Protein AF-A0A942VZ53-F1 (afdb_monomer)

Secondary structure (DSSP, 8-state):
--------HHHHHHHHHHHHHHHHHHHHHHHHHHHHHHHHHHHHHHHHHTTPPPPHHHHHHHHHHHHHHHHHHHHHHHHHHHHHH-THHHHHHHHTT-TT--THHHHHHHHHHHHHHHHHHHHHHHHHHHHHHHHHH-

pLDDT: mean 71.49, std 11.35, range [34.19, 86.75]

Solvent-accessible surface area (backbone atoms only — not comparable to full-atom values): 7949 Å² total; per-residue (Å²): 133,83,83,77,81,80,80,50,74,69,57,56,53,51,51,55,50,50,56,49,52,51,50,53,53,52,55,50,52,54,52,52,49,54,51,50,53,52,50,53,52,50,53,53,52,51,37,59,76,69,70,55,84,79,51,71,68,59,52,52,46,48,51,60,39,52,55,49,50,55,54,46,55,53,51,53,50,53,48,51,50,50,60,73,67,41,66,59,66,63,48,55,67,56,50,75,74,47,97,81,57,75,58,65,62,57,50,51,54,51,51,53,51,48,54,52,50,51,54,52,48,54,51,51,51,52,47,49,51,44,49,51,54,44,63,75,74,108

Sequence (138 aa):
MSDNIIYSCNNVEAMVNSVKANGDIINNMLKYTKSNDKEINNILSDYAKVKKNIGNEQIDMYRAYVENKENIETTLKEYRQKIEADNAIHYMSLELNSIDSDYSKLHKIFEDINKLQVKVMEMLCGLLNKSNLLLGSL

Radius of gyration: 21.13 Å; Cα contacts (8 Å, |Δi|>4): 54; chains: 1; bounding box: 48×23×70 Å

Structure (mmCIF, N/CA/C/O backbone):
data_AF-A0A942VZ53-F1
#
_entry.id   AF-A0A942VZ53-F1
#
loop_
_atom_site.group_PDB
_atom_site.id
_atom_site.type_symbol
_atom_site.label_atom_id
_atom_site.label_alt_id
_atom_site.label_comp_id
_at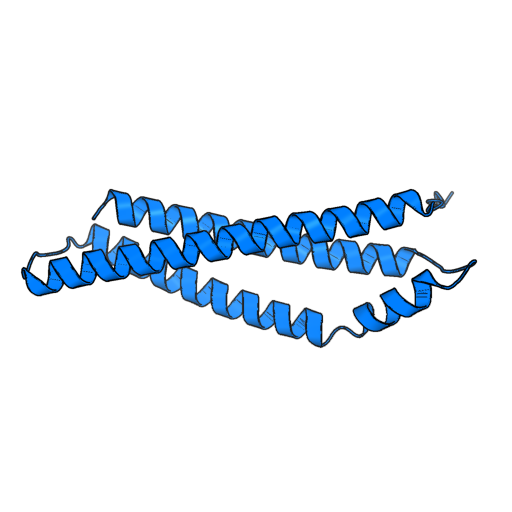om_site.label_asym_id
_atom_site.label_entity_id
_atom_site.label_seq_id
_atom_site.pdbx_PDB_ins_code
_atom_site.Cartn_x
_atom_site.Cartn_y
_atom_site.Cartn_z
_atom_site.occupancy
_atom_site.B_iso_or_equiv
_atom_site.auth_seq_id
_atom_site.auth_comp_id
_atom_site.auth_asym_id
_atom_site.auth_atom_id
_atom_site.pdbx_PDB_model_num
ATOM 1 N N . MET A 1 1 ? 7.704 -4.547 -42.429 1.00 34.19 1 MET A N 1
ATOM 2 C CA . MET A 1 1 ? 8.501 -3.354 -42.093 1.00 34.19 1 MET A CA 1
ATOM 3 C C . MET A 1 1 ? 8.459 -3.244 -40.587 1.00 34.19 1 MET A C 1
ATOM 5 O O . MET A 1 1 ? 7.376 -3.094 -40.046 1.00 34.19 1 MET A O 1
ATOM 9 N N . SER A 1 2 ? 9.577 -3.519 -39.923 1.00 39.88 2 SER A N 1
ATOM 10 C CA . SER A 1 2 ? 9.713 -3.346 -38.479 1.00 39.88 2 SER A CA 1
ATOM 11 C C . SER A 1 2 ? 9.904 -1.859 -38.216 1.00 39.88 2 SER A C 1
ATOM 13 O O . SER A 1 2 ? 10.904 -1.292 -38.658 1.00 39.88 2 SER A O 1
ATOM 15 N N . ASP A 1 3 ? 8.935 -1.232 -37.559 1.00 39.78 3 ASP A N 1
ATOM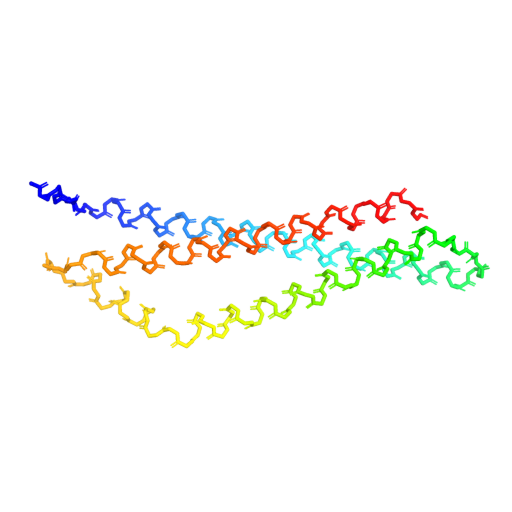 16 C CA . ASP A 1 3 ?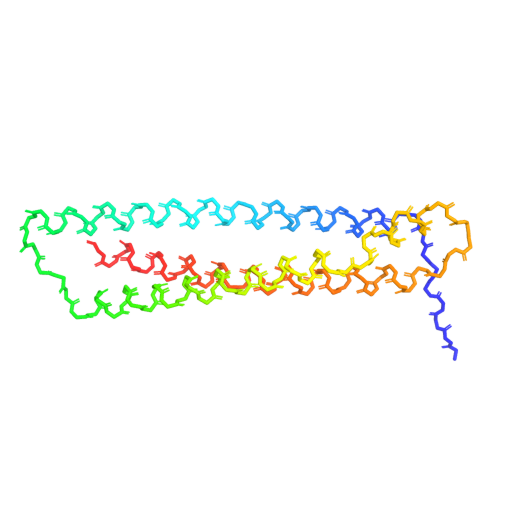 9.061 0.141 -37.083 1.00 39.78 3 ASP A CA 1
ATOM 17 C C . ASP A 1 3 ? 10.203 0.185 -36.064 1.00 39.78 3 ASP A C 1
ATOM 19 O O . ASP A 1 3 ? 10.047 -0.193 -34.903 1.00 39.78 3 ASP A O 1
ATOM 23 N N . ASN A 1 4 ? 11.392 0.583 -36.520 1.00 42.91 4 ASN A N 1
ATOM 24 C CA . ASN A 1 4 ? 12.512 0.874 -35.639 1.00 42.91 4 ASN A CA 1
ATOM 25 C C . ASN A 1 4 ? 12.122 2.099 -34.811 1.00 42.91 4 ASN A C 1
ATOM 27 O O . ASN A 1 4 ? 12.185 3.231 -35.291 1.00 42.91 4 ASN A O 1
ATOM 31 N N . ILE A 1 5 ? 11.693 1.867 -33.572 1.00 50.22 5 ILE A N 1
ATOM 32 C CA . ILE A 1 5 ? 11.509 2.916 -32.575 1.00 50.22 5 ILE A CA 1
ATOM 33 C C . ILE A 1 5 ? 12.902 3.480 -32.286 1.00 50.22 5 ILE A C 1
ATOM 35 O O . ILE A 1 5 ? 13.696 2.885 -31.562 1.00 50.22 5 ILE A O 1
ATOM 39 N N . ILE A 1 6 ? 13.229 4.610 -32.912 1.00 45.78 6 ILE A N 1
ATOM 40 C CA . ILE A 1 6 ? 14.469 5.339 -32.649 1.00 45.78 6 ILE A CA 1
ATOM 41 C C . ILE A 1 6 ? 14.305 6.012 -31.282 1.00 45.78 6 ILE A C 1
ATOM 43 O O . ILE A 1 6 ? 13.547 6.972 -31.129 1.00 45.78 6 ILE A O 1
ATOM 47 N N . TYR A 1 7 ? 14.988 5.482 -30.269 1.00 48.91 7 TYR A N 1
ATOM 48 C CA . TYR A 1 7 ? 15.023 6.064 -28.930 1.00 48.91 7 TYR A CA 1
ATOM 49 C C . TYR A 1 7 ? 15.969 7.272 -28.919 1.00 48.91 7 TYR A C 1
ATOM 51 O O . TYR A 1 7 ? 17.150 7.147 -29.223 1.00 48.91 7 TYR A O 1
ATOM 59 N N . SER A 1 8 ? 15.454 8.453 -28.569 1.00 55.31 8 SER A N 1
ATOM 60 C CA . SER A 1 8 ? 16.284 9.614 -28.221 1.00 55.31 8 SER A CA 1
ATOM 61 C C . SER A 1 8 ? 16.552 9.624 -26.711 1.00 55.31 8 SER A C 1
ATOM 63 O O . SER A 1 8 ? 15.735 9.104 -25.945 1.00 55.31 8 SER A O 1
ATOM 65 N N . CYS A 1 9 ? 17.653 10.239 -26.254 1.00 56.59 9 CYS A N 1
ATOM 66 C CA . CYS A 1 9 ? 17.950 10.396 -24.817 1.00 56.59 9 CYS A CA 1
ATOM 67 C C . CYS A 1 9 ? 16.754 10.957 -24.021 1.00 56.59 9 CYS A C 1
ATOM 69 O O . CYS A 1 9 ? 16.508 10.532 -22.895 1.00 56.59 9 CYS A O 1
ATOM 71 N N . ASN A 1 10 ? 15.945 11.821 -24.645 1.00 62.03 10 ASN A N 1
ATOM 72 C CA . ASN A 1 10 ? 14.739 12.405 -24.050 1.00 62.03 10 ASN A CA 1
ATOM 73 C C . ASN A 1 10 ? 13.692 11.349 -23.647 1.00 62.03 10 ASN A C 1
ATOM 75 O O . ASN A 1 10 ? 12.998 11.516 -22.645 1.00 62.03 10 ASN A O 1
ATOM 79 N N . ASN A 1 11 ? 13.577 10.249 -24.398 1.00 64.25 11 ASN A N 1
ATOM 80 C CA . ASN A 1 11 ? 12.629 9.173 -24.093 1.00 64.25 11 ASN A CA 1
ATOM 81 C C . ASN A 1 11 ? 13.077 8.364 -22.871 1.00 64.25 11 ASN A C 1
ATOM 83 O O . ASN A 1 11 ? 12.251 7.981 -22.045 1.00 64.25 11 ASN A O 1
ATOM 87 N N . VAL A 1 12 ? 14.384 8.134 -22.733 1.00 65.06 12 VAL A N 1
ATOM 88 C CA . VAL A 1 12 ? 14.957 7.430 -21.578 1.00 65.06 12 VAL A CA 1
ATOM 89 C C . VAL A 1 12 ? 14.835 8.288 -20.316 1.00 65.06 12 VAL A C 1
ATOM 91 O O . VAL A 1 12 ? 14.398 7.792 -19.279 1.00 65.06 12 VAL A O 1
ATOM 94 N N . GLU A 1 13 ? 15.124 9.589 -20.401 1.00 66.44 13 GLU A N 1
ATOM 95 C CA . GLU A 1 13 ? 14.920 10.527 -19.287 1.00 66.44 13 GLU A CA 1
ATOM 96 C C . GLU A 1 13 ? 13.453 10.596 -18.843 1.00 66.44 13 GLU A C 1
ATOM 98 O O . GLU A 1 13 ? 13.165 10.574 -17.643 1.00 66.44 13 GLU A O 1
ATOM 103 N N . ALA A 1 14 ? 12.511 10.617 -19.791 1.00 68.12 14 ALA A N 1
ATOM 104 C CA . ALA A 1 14 ? 11.084 10.583 -19.484 1.00 68.12 14 ALA A CA 1
ATOM 105 C C . ALA A 1 14 ? 10.680 9.294 -18.746 1.00 68.12 14 ALA A C 1
ATOM 107 O O . ALA A 1 14 ? 9.941 9.359 -17.760 1.00 68.12 14 ALA A O 1
ATOM 108 N N . MET A 1 15 ? 11.203 8.134 -19.165 1.00 66.81 15 MET A N 1
ATOM 109 C CA . MET A 1 15 ? 10.963 6.855 -18.484 1.00 66.81 15 MET A CA 1
ATOM 110 C C . MET A 1 15 ? 11.517 6.861 -17.056 1.00 66.81 15 MET A C 1
ATOM 112 O O . MET A 1 15 ? 10.802 6.513 -16.117 1.00 66.81 15 MET A O 1
ATOM 116 N N . VAL A 1 16 ? 12.749 7.340 -16.864 1.00 70.88 16 VAL A N 1
ATOM 117 C CA . VAL A 1 16 ? 13.370 7.463 -15.535 1.00 70.88 16 VAL A CA 1
ATOM 118 C C . VAL A 1 16 ? 12.555 8.381 -14.620 1.00 70.88 16 VAL A C 1
ATOM 120 O O . VAL A 1 16 ? 12.326 8.053 -13.454 1.00 70.88 16 VAL A O 1
ATOM 123 N N . ASN A 1 17 ? 12.091 9.522 -15.131 1.00 70.81 17 ASN A N 1
ATOM 124 C CA . ASN A 1 17 ? 11.282 10.462 -14.358 1.00 70.81 17 ASN A CA 1
ATOM 125 C C . ASN A 1 17 ? 9.911 9.879 -13.989 1.00 70.81 17 ASN A C 1
ATOM 127 O O . ASN A 1 17 ? 9.452 10.082 -12.865 1.00 70.81 17 ASN A O 1
ATOM 131 N N . SER A 1 18 ? 9.291 9.106 -14.884 1.00 70.12 18 SER A N 1
ATOM 132 C CA . SER A 1 18 ? 8.037 8.401 -14.597 1.00 70.12 18 SER A CA 1
ATOM 133 C C . SER A 1 18 ? 8.201 7.381 -13.466 1.00 70.12 18 SER A C 1
ATOM 135 O O . SER A 1 18 ? 7.406 7.386 -12.525 1.00 70.12 18 SER A O 1
ATOM 137 N N . VAL A 1 19 ? 9.269 6.576 -13.489 1.00 68.81 19 VAL A N 1
ATOM 138 C CA . VAL A 1 19 ? 9.553 5.600 -12.422 1.00 68.81 19 VAL A CA 1
ATOM 139 C C . VAL A 1 19 ? 9.772 6.285 -11.073 1.00 68.81 19 VAL A C 1
ATOM 141 O O . VAL A 1 19 ? 9.265 5.800 -10.058 1.00 68.81 19 VAL A O 1
ATOM 144 N N . LYS A 1 20 ? 10.483 7.422 -11.053 1.00 71.50 20 LYS A N 1
ATOM 145 C CA . LYS A 1 20 ? 10.686 8.226 -9.835 1.00 71.50 20 LYS A CA 1
ATOM 146 C C . LYS A 1 20 ? 9.366 8.766 -9.284 1.00 71.50 20 LYS A C 1
ATOM 148 O O . LYS A 1 20 ? 9.080 8.556 -8.108 1.00 71.50 20 LYS A O 1
ATOM 153 N N . ALA A 1 21 ? 8.543 9.389 -10.130 1.00 72.50 21 ALA A N 1
ATOM 154 C CA . ALA A 1 21 ? 7.250 9.942 -9.725 1.00 72.50 21 ALA A CA 1
ATOM 155 C C . ALA A 1 21 ? 6.313 8.864 -9.149 1.00 72.50 21 ALA A C 1
ATOM 157 O O . ALA A 1 21 ? 5.694 9.069 -8.104 1.00 72.50 21 ALA A O 1
ATOM 158 N N . ASN A 1 22 ? 6.266 7.685 -9.775 1.00 68.94 22 ASN A N 1
ATOM 159 C CA . ASN A 1 22 ? 5.512 6.543 -9.256 1.00 68.94 22 ASN A CA 1
ATOM 160 C C . ASN A 1 22 ? 6.044 6.076 -7.891 1.00 68.94 22 ASN A C 1
ATOM 162 O O . ASN A 1 22 ? 5.262 5.766 -6.991 1.00 68.94 22 ASN A O 1
ATOM 166 N N . GLY A 1 23 ? 7.369 6.066 -7.708 1.00 69.94 23 GLY A N 1
ATOM 167 C CA . GLY A 1 23 ? 8.001 5.762 -6.423 1.00 69.94 23 GLY A CA 1
ATOM 168 C C . GLY A 1 23 ? 7.575 6.718 -5.305 1.00 69.94 23 GLY A C 1
ATOM 169 O O . GLY A 1 23 ? 7.252 6.275 -4.200 1.00 69.94 23 GLY A O 1
ATOM 170 N N . ASP A 1 24 ? 7.499 8.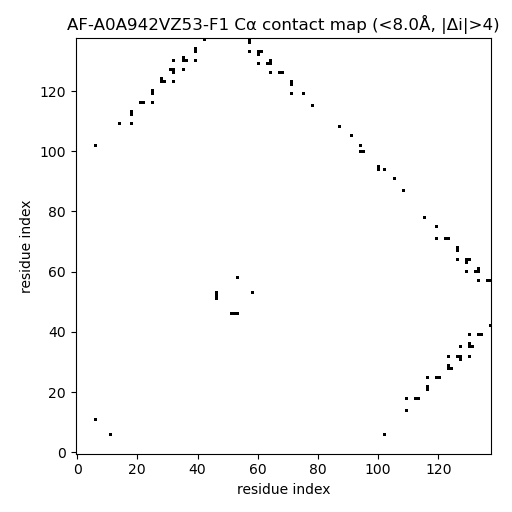017 -5.592 1.00 71.81 24 ASP A N 1
ATOM 171 C CA . ASP A 1 24 ? 7.057 9.028 -4.625 1.00 71.81 24 ASP A CA 1
ATOM 172 C C . ASP A 1 24 ? 5.580 8.861 -4.236 1.00 71.81 24 ASP A C 1
ATOM 174 O O . ASP A 1 24 ? 5.231 8.956 -3.053 1.00 71.81 24 ASP A O 1
ATOM 178 N N . ILE A 1 25 ? 4.713 8.543 -5.203 1.00 72.06 25 ILE A N 1
ATOM 179 C CA . ILE A 1 25 ? 3.293 8.250 -4.956 1.00 72.06 25 ILE A CA 1
ATOM 180 C C . ILE A 1 25 ? 3.147 7.043 -4.022 1.00 72.06 25 ILE A C 1
ATOM 182 O O . ILE A 1 25 ? 2.442 7.130 -3.012 1.00 72.06 25 ILE A O 1
ATOM 186 N N . ILE A 1 26 ? 3.855 5.944 -4.306 1.00 73.00 26 ILE A N 1
ATOM 187 C CA . ILE A 1 26 ? 3.838 4.731 -3.474 1.00 73.00 26 ILE A CA 1
ATOM 188 C C . ILE A 1 26 ? 4.314 5.045 -2.050 1.00 73.00 26 ILE A C 1
ATOM 190 O O . ILE A 1 26 ? 3.668 4.654 -1.075 1.00 73.00 26 ILE A O 1
ATOM 194 N N . ASN A 1 27 ? 5.405 5.801 -1.905 1.00 71.31 27 ASN A N 1
ATOM 195 C CA . ASN A 1 27 ? 5.923 6.204 -0.596 1.00 71.31 27 ASN A CA 1
ATOM 196 C C . ASN A 1 27 ? 4.901 7.012 0.213 1.00 71.31 27 ASN A C 1
ATOM 198 O O . ASN A 1 27 ? 4.767 6.812 1.424 1.00 71.31 27 ASN A O 1
ATOM 202 N N . ASN A 1 28 ? 4.156 7.904 -0.438 1.00 73.12 28 ASN A N 1
ATOM 203 C CA . ASN A 1 28 ? 3.094 8.661 0.216 1.00 73.12 28 ASN A CA 1
ATOM 204 C C . ASN A 1 28 ? 1.927 7.755 0.635 1.00 73.12 28 ASN A C 1
ATOM 206 O O . ASN A 1 28 ? 1.480 7.839 1.779 1.00 73.12 28 ASN A O 1
ATOM 210 N N . MET A 1 29 ? 1.489 6.827 -0.222 1.00 72.38 29 MET A N 1
ATOM 211 C CA . MET A 1 29 ? 0.440 5.853 0.118 1.00 72.38 29 MET A CA 1
ATOM 212 C C . MET A 1 29 ? 0.821 4.959 1.307 1.00 72.38 29 MET A C 1
ATOM 214 O O . MET A 1 29 ? -0.007 4.702 2.185 1.00 72.38 29 MET A O 1
ATOM 218 N N . LEU A 1 30 ? 2.086 4.535 1.393 1.00 75.00 30 LEU A N 1
ATOM 219 C CA . LEU A 1 30 ? 2.600 3.772 2.534 1.00 75.00 30 LEU A CA 1
ATOM 220 C C . LEU A 1 30 ? 2.558 4.579 3.838 1.00 75.00 30 LEU A C 1
ATOM 222 O O . LEU A 1 30 ? 2.218 4.031 4.888 1.00 75.00 30 LEU A O 1
ATOM 226 N N . LYS A 1 31 ? 2.882 5.879 3.795 1.00 78.88 31 LYS A N 1
ATOM 227 C CA . LYS A 1 31 ? 2.771 6.761 4.970 1.00 78.88 31 LYS A CA 1
ATOM 228 C C . LYS A 1 31 ? 1.323 6.867 5.452 1.00 78.88 31 LYS A C 1
ATOM 230 O O . LYS A 1 31 ? 1.086 6.704 6.648 1.00 78.88 31 LYS A O 1
ATOM 235 N N . TYR A 1 32 ? 0.369 7.079 4.542 1.00 76.94 32 TYR A N 1
ATOM 236 C CA . TYR A 1 32 ? -1.057 7.135 4.887 1.00 76.94 32 TYR A CA 1
ATOM 237 C C . TYR A 1 32 ? -1.558 5.820 5.477 1.00 76.94 32 TYR A C 1
ATOM 239 O O . TYR A 1 32 ? -2.179 5.823 6.534 1.00 76.94 32 TYR A O 1
ATOM 247 N N . THR A 1 33 ? -1.200 4.692 4.863 1.00 77.12 33 THR A N 1
ATOM 248 C CA . THR A 1 33 ? -1.544 3.357 5.372 1.00 77.12 33 THR A CA 1
ATOM 249 C C . THR A 1 33 ? -1.065 3.162 6.814 1.00 77.12 33 THR A C 1
ATOM 251 O O . THR A 1 33 ? -1.833 2.731 7.669 1.00 77.12 33 THR A O 1
ATOM 254 N N . LYS A 1 34 ? 0.188 3.533 7.120 1.00 81.50 34 LYS A N 1
ATOM 255 C CA . LYS A 1 34 ? 0.735 3.453 8.487 1.00 81.50 34 LYS A CA 1
ATOM 256 C C . LYS A 1 34 ? 0.003 4.365 9.472 1.00 81.50 34 LYS A C 1
ATOM 258 O O . LYS A 1 34 ? -0.163 3.995 10.632 1.00 81.50 34 LYS A O 1
ATOM 263 N N . SER A 1 35 ? -0.408 5.551 9.026 1.00 83.00 35 SER A N 1
ATOM 264 C CA . SER A 1 35 ? -1.201 6.472 9.844 1.00 83.00 35 SER A CA 1
ATOM 265 C C . SER A 1 35 ? -2.569 5.877 10.178 1.00 83.00 35 SER A C 1
ATOM 267 O O . SER A 1 35 ? -2.933 5.831 11.351 1.00 83.00 35 SER A O 1
ATOM 269 N N . ASN A 1 36 ? -3.272 5.346 9.174 1.00 80.88 36 ASN A N 1
ATOM 270 C CA . ASN A 1 36 ? -4.573 4.704 9.354 1.00 80.88 36 ASN A CA 1
ATOM 271 C C . ASN A 1 36 ? -4.475 3.483 10.277 1.00 80.88 36 ASN A C 1
ATOM 273 O O . ASN A 1 36 ? -5.304 3.324 11.165 1.00 80.88 36 ASN A O 1
ATOM 277 N N . ASP A 1 37 ? -3.441 2.650 10.129 1.00 84.12 37 ASP A N 1
ATOM 278 C CA . ASP A 1 37 ? -3.217 1.491 11.004 1.00 84.12 37 ASP A CA 1
ATOM 279 C C . ASP A 1 37 ? -3.022 1.916 12.467 1.00 84.12 37 ASP A C 1
ATOM 281 O O . ASP A 1 37 ? -3.586 1.317 13.384 1.00 84.12 37 ASP A O 1
ATOM 285 N N . LYS A 1 38 ? -2.263 2.993 12.700 1.00 86.69 38 LYS A N 1
ATOM 286 C CA . LYS A 1 38 ? -2.081 3.563 14.040 1.00 86.69 38 LYS A CA 1
ATOM 287 C C . LYS A 1 38 ? -3.404 4.068 14.621 1.00 86.69 38 LYS A C 1
ATOM 289 O O . LYS A 1 38 ? -3.669 3.843 15.798 1.00 86.69 38 LYS A O 1
ATOM 294 N N . GLU A 1 39 ? -4.218 4.741 13.816 1.00 86.75 39 GLU A N 1
ATOM 295 C CA . GLU A 1 39 ? -5.514 5.278 14.235 1.00 86.75 39 GLU A CA 1
ATOM 296 C C . GLU A 1 39 ? -6.525 4.169 14.554 1.00 86.75 39 GLU A C 1
ATOM 298 O O . GLU A 1 39 ? -7.093 4.169 15.646 1.00 86.75 39 GLU A O 1
ATOM 303 N N . ILE A 1 40 ? -6.652 3.166 13.678 1.00 86.00 40 ILE A N 1
ATOM 304 C CA . ILE A 1 40 ? -7.477 1.969 13.903 1.00 86.00 40 ILE A CA 1
ATOM 305 C C . ILE A 1 40 ? -7.075 1.291 15.220 1.00 86.00 40 ILE A C 1
ATOM 307 O O . ILE A 1 40 ? -7.928 1.008 16.061 1.00 86.00 40 ILE A O 1
ATOM 311 N N . ASN A 1 41 ? -5.774 1.078 15.445 1.00 85.69 41 ASN A N 1
ATOM 312 C CA . ASN A 1 41 ? -5.280 0.448 16.672 1.00 85.69 41 ASN A CA 1
ATOM 313 C C . ASN A 1 41 ? -5.583 1.274 17.932 1.00 85.69 41 ASN A C 1
ATOM 315 O O . ASN A 1 41 ? -5.933 0.703 18.966 1.00 85.69 41 ASN A O 1
ATOM 319 N N . ASN A 1 42 ? -5.471 2.603 17.860 1.00 85.81 42 ASN A N 1
ATOM 320 C CA . ASN A 1 42 ? -5.806 3.482 18.981 1.00 85.81 42 ASN A CA 1
ATOM 321 C C . ASN A 1 42 ? -7.295 3.393 19.331 1.00 85.81 42 ASN A C 1
ATOM 323 O O . ASN A 1 42 ? -7.630 3.162 20.493 1.00 85.81 42 ASN A O 1
ATOM 327 N N . ILE A 1 43 ? -8.173 3.506 18.329 1.00 84.19 43 ILE A N 1
ATOM 328 C CA . ILE A 1 43 ? -9.625 3.439 18.517 1.00 84.19 43 ILE A CA 1
ATOM 329 C C . ILE A 1 43 ? -10.010 2.082 19.116 1.00 84.19 43 ILE A C 1
ATOM 331 O O . ILE A 1 43 ? -10.656 2.034 20.162 1.00 84.19 43 ILE A O 1
ATOM 335 N N . LEU A 1 44 ? -9.543 0.971 18.537 1.00 82.12 44 LEU A N 1
ATOM 336 C CA . LEU A 1 44 ? -9.823 -0.375 19.055 1.00 82.12 44 LEU A CA 1
ATOM 337 C C . LEU A 1 44 ? -9.316 -0.575 20.494 1.00 82.12 44 LEU A C 1
ATOM 339 O O . LEU A 1 44 ? -10.004 -1.188 21.314 1.00 82.12 44 LEU A O 1
ATOM 343 N N . SER A 1 45 ? -8.141 -0.031 20.827 1.00 81.81 45 SER A N 1
ATOM 344 C CA . SER A 1 45 ? -7.601 -0.054 22.193 1.00 81.81 45 SER A CA 1
ATOM 345 C C . SER A 1 45 ? -8.502 0.702 23.172 1.00 81.81 45 SER A C 1
ATOM 347 O O . SER A 1 45 ? -8.757 0.226 24.281 1.00 81.81 45 SER A O 1
ATOM 349 N N . ASP A 1 46 ? -9.037 1.852 22.766 1.00 80.62 46 ASP A N 1
ATOM 350 C CA . ASP A 1 46 ? -9.949 2.634 23.595 1.00 80.62 46 ASP A CA 1
ATOM 351 C C . ASP A 1 46 ? -11.293 1.924 23.788 1.00 80.62 46 ASP A C 1
ATOM 353 O O . ASP A 1 46 ? -11.757 1.828 24.926 1.00 80.62 46 ASP A O 1
ATOM 357 N N . TYR A 1 47 ? -11.857 1.319 22.735 1.00 77.88 47 TYR A N 1
ATOM 358 C CA . TYR A 1 47 ? -13.037 0.446 22.822 1.00 77.88 47 TYR A CA 1
ATOM 359 C C . TYR A 1 47 ? -12.843 -0.693 23.836 1.00 77.88 47 TYR A C 1
ATOM 361 O O . TYR A 1 47 ? -13.729 -0.944 24.663 1.00 77.88 47 TYR A O 1
ATOM 369 N N . ALA A 1 48 ? -11.668 -1.334 23.829 1.00 74.31 48 ALA A N 1
ATOM 370 C CA . ALA A 1 48 ? -11.327 -2.396 24.772 1.00 74.31 48 ALA A CA 1
ATOM 371 C C . ALA A 1 48 ? -11.263 -1.894 26.227 1.00 74.31 48 ALA A C 1
ATOM 373 O O . ALA A 1 48 ? -11.795 -2.550 27.127 1.00 74.31 48 ALA A O 1
ATOM 374 N N . LYS A 1 49 ? -10.679 -0.711 26.474 1.00 76.44 49 LYS A N 1
ATOM 375 C CA . LYS A 1 49 ? -10.608 -0.105 27.820 1.00 76.44 49 LYS A CA 1
ATOM 376 C C . LYS A 1 49 ? -11.989 0.200 28.396 1.00 76.44 49 LYS A C 1
ATOM 378 O O . LYS A 1 49 ? -12.193 0.039 29.598 1.00 76.44 49 LYS A O 1
ATOM 383 N N . VAL A 1 50 ? -12.937 0.618 27.556 1.00 78.38 50 VAL A N 1
ATOM 384 C CA . VAL A 1 50 ? -14.303 0.964 27.988 1.00 78.38 50 VAL A CA 1
ATOM 385 C C . VAL A 1 50 ? -15.298 -0.201 27.900 1.00 78.38 50 VAL A C 1
ATOM 387 O O . VAL A 1 50 ? -16.486 0.010 28.135 1.00 78.38 50 VAL A O 1
ATOM 390 N N . LYS A 1 51 ? -14.841 -1.425 27.579 1.00 70.00 51 LYS A N 1
ATOM 391 C CA . LYS A 1 51 ? -15.679 -2.630 27.384 1.00 70.00 51 LYS A CA 1
ATOM 392 C C . LYS A 1 51 ? -16.874 -2.400 26.445 1.00 70.00 51 LYS A C 1
ATOM 394 O O . LYS A 1 51 ? -17.949 -2.965 26.648 1.00 70.00 51 LYS A O 1
ATOM 399 N N . LYS A 1 52 ? -16.713 -1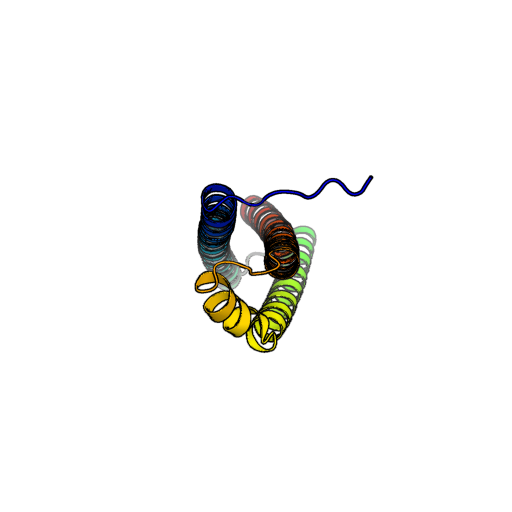.547 25.432 1.00 68.75 52 LYS A N 1
ATOM 400 C CA . LYS A 1 52 ? -17.753 -1.346 24.418 1.00 68.75 52 LYS A CA 1
ATOM 401 C C . LYS A 1 52 ? -17.763 -2.541 23.467 1.00 68.75 52 LYS A C 1
ATOM 403 O O . LYS A 1 52 ? -16.709 -2.981 23.016 1.00 68.75 52 LYS A O 1
ATOM 408 N N . ASN A 1 53 ? -18.956 -3.041 23.150 1.00 70.81 53 ASN A N 1
ATOM 409 C CA . ASN A 1 53 ? -19.114 -4.104 22.163 1.00 70.81 53 ASN A CA 1
ATOM 410 C C . ASN A 1 53 ? -18.941 -3.536 20.752 1.00 70.81 53 ASN A C 1
ATOM 412 O O . ASN A 1 53 ? -19.617 -2.579 20.381 1.00 70.81 53 ASN A O 1
ATOM 416 N N . ILE A 1 54 ? -18.058 -4.162 19.980 1.00 76.81 54 ILE A N 1
ATOM 417 C CA . ILE A 1 54 ? -17.939 -3.972 18.535 1.00 76.81 54 ILE A CA 1
ATOM 418 C C . ILE A 1 54 ? -18.942 -4.929 17.879 1.00 76.81 54 ILE A C 1
ATOM 420 O O . ILE A 1 54 ? -19.025 -6.098 18.261 1.00 76.81 54 ILE A O 1
ATOM 424 N N . GLY A 1 55 ? -19.744 -4.435 16.940 1.00 80.31 55 GLY A N 1
ATOM 425 C CA . GLY A 1 55 ? -20.706 -5.240 16.195 1.00 80.31 55 GLY A CA 1
ATOM 426 C C . GLY A 1 55 ? -20.024 -6.211 15.227 1.00 80.31 55 GLY A C 1
ATOM 427 O O . GLY A 1 55 ? -18.900 -5.987 14.780 1.00 80.31 55 GLY A O 1
ATOM 428 N N . ASN A 1 56 ? -20.723 -7.292 14.871 1.00 81.88 56 ASN A N 1
ATOM 429 C CA . ASN A 1 56 ? -20.193 -8.327 13.971 1.00 81.88 56 ASN A CA 1
ATOM 430 C C . ASN A 1 56 ? -19.743 -7.763 12.611 1.00 81.88 56 ASN A C 1
ATOM 432 O O . ASN A 1 56 ? -18.713 -8.178 12.096 1.00 81.88 56 ASN A O 1
ATOM 436 N N . GLU A 1 57 ? -20.456 -6.770 12.074 1.00 80.06 57 GLU A N 1
ATOM 437 C CA . GLU A 1 57 ? -20.097 -6.105 10.816 1.00 80.06 57 GLU A CA 1
ATOM 438 C C . GLU A 1 57 ? -18.731 -5.400 10.897 1.00 80.06 57 GLU A C 1
ATOM 440 O O . GLU A 1 57 ? -17.890 -5.567 10.018 1.00 80.06 57 GLU A O 1
ATOM 445 N N . GLN A 1 58 ? -18.457 -4.689 11.993 1.00 79.31 58 GLN A N 1
ATOM 446 C CA . GLN A 1 58 ? -17.169 -4.024 12.221 1.00 79.31 58 GLN A CA 1
ATOM 447 C C . GLN A 1 58 ? -16.039 -5.042 12.465 1.00 79.31 58 GLN A C 1
ATOM 449 O O . GLN A 1 58 ? -14.901 -4.817 12.051 1.00 79.31 58 GLN A O 1
ATOM 454 N N . ILE A 1 59 ? -16.344 -6.189 13.089 1.00 81.25 59 ILE A N 1
ATOM 455 C CA . ILE A 1 59 ? -15.395 -7.306 13.240 1.00 81.25 59 ILE A CA 1
ATOM 456 C C . ILE A 1 59 ? -15.032 -7.893 11.871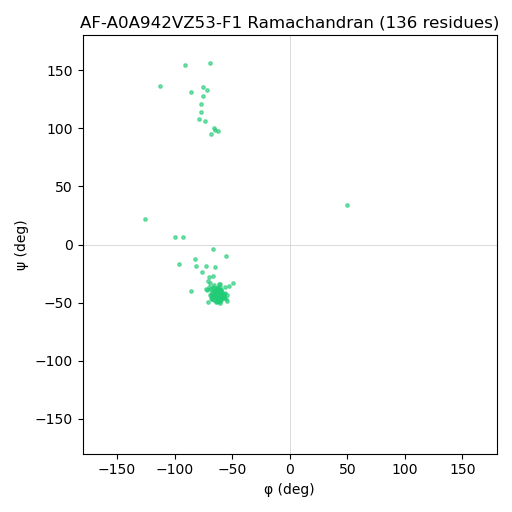 1.00 81.25 59 ILE A C 1
ATOM 458 O O . ILE A 1 59 ? -13.855 -8.143 11.606 1.00 81.25 59 ILE A O 1
ATOM 462 N N . ASP A 1 60 ? -16.011 -8.092 10.992 1.00 81.69 60 ASP A N 1
ATOM 463 C CA . ASP A 1 60 ? -15.772 -8.622 9.650 1.00 81.69 60 ASP A CA 1
ATOM 464 C C . ASP A 1 60 ? -15.016 -7.614 8.770 1.00 81.69 60 ASP A C 1
ATOM 466 O O . ASP A 1 60 ? -14.079 -7.997 8.065 1.00 81.69 60 ASP A O 1
ATOM 470 N N . MET A 1 61 ? -15.317 -6.315 8.887 1.00 81.25 61 MET A N 1
ATOM 471 C CA . MET A 1 61 ? -14.532 -5.245 8.256 1.00 81.25 61 MET A CA 1
ATOM 472 C C . MET A 1 61 ? -13.078 -5.237 8.745 1.00 81.25 61 MET A C 1
ATOM 474 O O . MET A 1 61 ? -12.158 -5.121 7.933 1.00 81.25 61 MET A O 1
ATOM 478 N N . TYR A 1 62 ? -12.848 -5.418 10.050 1.00 83.00 62 TYR A N 1
ATOM 479 C CA . TYR A 1 62 ? -11.502 -5.514 10.615 1.00 83.00 62 TYR A CA 1
ATOM 480 C C . TYR A 1 62 ? -10.749 -6.754 10.117 1.00 83.00 62 TYR A C 1
ATOM 482 O O . TYR A 1 62 ? -9.599 -6.642 9.697 1.00 83.00 62 TYR A O 1
ATOM 490 N N . ARG A 1 63 ? -11.393 -7.927 10.078 1.00 83.12 63 ARG A N 1
ATOM 491 C CA . ARG A 1 63 ? -10.796 -9.153 9.515 1.00 83.12 63 ARG A CA 1
ATOM 492 C C . ARG A 1 63 ? -10.401 -8.965 8.051 1.00 83.12 63 ARG A C 1
ATOM 494 O O . ARG A 1 63 ? -9.274 -9.275 7.680 1.00 83.12 63 ARG A O 1
ATOM 501 N N . ALA A 1 64 ? -11.292 -8.386 7.247 1.00 80.56 64 ALA A N 1
ATOM 502 C CA . ALA A 1 64 ? -11.040 -8.108 5.836 1.00 80.56 64 ALA A CA 1
ATOM 503 C C . ALA A 1 64 ? -9.947 -7.046 5.610 1.00 80.56 64 ALA A C 1
ATOM 505 O O . ALA A 1 64 ? -9.315 -7.032 4.547 1.00 80.56 64 ALA A O 1
ATOM 506 N N . TYR A 1 65 ? -9.748 -6.136 6.569 1.00 83.44 65 TYR A N 1
ATOM 507 C CA . TYR A 1 65 ? -8.632 -5.191 6.597 1.00 83.44 65 TYR A CA 1
ATOM 508 C C . TYR A 1 65 ? -7.306 -5.905 6.902 1.00 83.44 65 TYR A C 1
ATOM 510 O O . TYR A 1 65 ? -6.349 -5.739 6.144 1.00 83.44 65 TYR A O 1
ATOM 518 N N . VAL A 1 66 ? -7.266 -6.740 7.947 1.00 80.75 66 VAL A N 1
ATOM 519 C CA . VAL A 1 66 ? -6.070 -7.497 8.361 1.00 80.75 66 VAL A CA 1
ATOM 520 C C . VAL A 1 66 ? -5.604 -8.452 7.263 1.00 80.75 66 VAL A C 1
ATOM 522 O O . VAL A 1 66 ? -4.442 -8.402 6.872 1.00 80.75 66 VAL A O 1
ATOM 525 N N . GLU A 1 67 ? -6.511 -9.245 6.692 1.00 80.00 67 GLU A N 1
ATOM 526 C CA . GLU A 1 67 ? -6.191 -10.169 5.595 1.00 80.00 67 GLU A CA 1
ATOM 527 C C . GLU A 1 67 ? -5.569 -9.434 4.395 1.00 80.00 67 GLU A C 1
ATOM 529 O O . GLU A 1 67 ? -4.580 -9.869 3.804 1.00 80.00 67 GLU A O 1
ATOM 534 N N . ASN A 1 68 ? -6.115 -8.267 4.043 1.00 79.38 68 ASN A N 1
ATOM 535 C CA . ASN A 1 68 ? -5.609 -7.489 2.915 1.00 79.38 68 ASN A CA 1
ATOM 536 C C . ASN A 1 68 ? -4.228 -6.882 3.211 1.00 79.38 68 ASN A C 1
ATOM 538 O O . ASN A 1 68 ? -3.369 -6.836 2.332 1.00 79.38 68 ASN A O 1
ATOM 542 N N . LYS A 1 69 ? -3.991 -6.455 4.457 1.00 78.56 69 LYS A N 1
ATOM 543 C CA . LYS A 1 69 ? -2.685 -5.969 4.917 1.00 78.56 69 LYS A CA 1
ATOM 544 C C . LYS A 1 69 ? -1.611 -7.053 4.791 1.00 78.56 69 LYS A C 1
ATOM 546 O O . LYS A 1 69 ? -0.561 -6.790 4.211 1.00 78.56 69 LYS A O 1
ATOM 551 N N . GLU A 1 70 ? -1.886 -8.268 5.258 1.00 78.75 70 GLU A N 1
ATOM 552 C CA . GLU A 1 70 ? -0.941 -9.395 5.191 1.00 78.75 70 GLU A CA 1
ATOM 553 C C . GLU A 1 70 ? -0.625 -9.805 3.742 1.00 78.75 70 GLU A C 1
ATOM 555 O O . GLU A 1 70 ? 0.538 -10.033 3.384 1.00 78.75 70 GLU A O 1
ATOM 560 N N . ASN A 1 71 ? -1.641 -9.817 2.871 1.00 78.88 71 ASN A N 1
ATOM 561 C CA . ASN A 1 71 ? -1.466 -10.071 1.439 1.00 78.88 71 ASN A CA 1
ATOM 562 C C . ASN A 1 71 ? -0.574 -9.013 0.769 1.00 78.88 71 ASN A C 1
ATOM 564 O O . ASN A 1 71 ? 0.269 -9.341 -0.075 1.00 78.88 71 ASN A O 1
ATOM 568 N N . ILE A 1 72 ? -0.723 -7.744 1.161 1.00 78.88 72 ILE A N 1
ATOM 569 C CA . ILE A 1 72 ? 0.103 -6.638 0.666 1.00 78.88 72 ILE A CA 1
ATOM 570 C C . ILE A 1 72 ? 1.541 -6.755 1.142 1.00 78.88 72 ILE A C 1
ATOM 572 O O . ILE A 1 72 ? 2.451 -6.631 0.326 1.00 78.88 72 ILE A O 1
ATOM 576 N N . GLU A 1 73 ? 1.768 -7.025 2.424 1.00 73.00 73 GLU A N 1
ATOM 577 C CA . GLU A 1 73 ? 3.117 -7.191 2.971 1.00 73.00 73 GLU A CA 1
ATOM 578 C C . GLU A 1 73 ? 3.864 -8.351 2.301 1.00 73.00 73 GLU A C 1
ATOM 580 O O . GLU A 1 73 ? 5.027 -8.201 1.915 1.00 73.00 73 GLU A O 1
ATOM 585 N N . THR A 1 74 ? 3.178 -9.476 2.080 1.00 77.06 74 THR A N 1
ATOM 586 C CA . THR A 1 74 ? 3.730 -10.639 1.369 1.00 77.06 74 THR A CA 1
ATOM 587 C C . THR A 1 74 ? 4.097 -10.282 -0.069 1.00 77.06 74 THR A C 1
ATOM 589 O O . THR A 1 74 ? 5.225 -10.509 -0.506 1.00 77.06 74 THR A O 1
ATOM 592 N N . THR A 1 75 ? 3.183 -9.627 -0.783 1.00 74.44 75 THR A N 1
ATOM 593 C CA . THR A 1 75 ? 3.386 -9.243 -2.185 1.00 74.44 75 THR A CA 1
ATOM 594 C C . THR A 1 75 ? 4.500 -8.200 -2.341 1.00 74.44 75 THR A C 1
ATOM 596 O O . THR A 1 75 ? 5.334 -8.305 -3.239 1.00 74.44 75 THR A O 1
ATOM 599 N N . LEU A 1 76 ? 4.581 -7.219 -1.435 1.00 72.50 76 LEU A N 1
ATOM 600 C CA . LEU A 1 76 ? 5.670 -6.238 -1.403 1.00 72.50 76 LEU A CA 1
ATOM 601 C C . LEU A 1 76 ? 7.025 -6.902 -1.138 1.00 72.50 76 LEU A C 1
ATOM 603 O O . LEU A 1 76 ? 8.030 -6.507 -1.732 1.00 72.50 76 LEU A O 1
ATOM 607 N N . LYS A 1 77 ? 7.065 -7.921 -0.273 1.00 72.56 77 LYS A N 1
ATOM 608 C CA . LYS A 1 77 ? 8.278 -8.694 0.006 1.00 72.56 77 LYS A CA 1
ATOM 609 C C . LYS A 1 77 ? 8.731 -9.495 -1.215 1.00 72.56 77 LYS A C 1
ATOM 611 O O . LYS A 1 77 ? 9.913 -9.451 -1.552 1.00 72.56 77 LYS A O 1
ATOM 616 N N . GLU A 1 78 ? 7.811 -10.166 -1.903 1.00 72.19 78 GLU A N 1
ATOM 617 C CA . GLU A 1 78 ? 8.096 -10.880 -3.155 1.00 72.19 78 GLU A CA 1
ATOM 618 C C . GLU A 1 78 ? 8.595 -9.935 -4.255 1.00 72.19 78 GLU A C 1
ATOM 620 O O . GLU A 1 78 ? 9.535 -10.260 -4.979 1.00 72.19 78 GLU A O 1
ATOM 625 N N . TYR A 1 79 ? 8.010 -8.741 -4.370 1.00 71.12 79 TYR A N 1
ATOM 626 C CA . TYR A 1 79 ? 8.463 -7.737 -5.334 1.00 71.12 79 TYR A CA 1
ATOM 627 C C . TYR A 1 79 ? 9.840 -7.195 -5.019 1.00 71.12 79 TYR A C 1
ATOM 629 O O . TYR A 1 79 ? 10.668 -7.092 -5.921 1.00 71.12 79 TYR A O 1
ATOM 637 N N . ARG A 1 80 ? 10.112 -6.896 -3.750 1.00 68.50 80 ARG A N 1
ATOM 638 C CA . ARG A 1 80 ? 11.444 -6.483 -3.319 1.00 68.50 80 ARG A CA 1
ATOM 639 C C . ARG A 1 80 ? 12.483 -7.542 -3.684 1.00 68.50 80 ARG A C 1
ATOM 641 O O . ARG A 1 80 ? 13.504 -7.198 -4.261 1.00 68.50 80 ARG A O 1
ATOM 648 N N . GLN A 1 81 ? 12.187 -8.815 -3.425 1.00 67.56 81 GLN A N 1
ATOM 649 C CA . GLN A 1 81 ? 13.073 -9.921 -3.789 1.00 67.56 81 GLN A CA 1
ATOM 650 C C . GLN A 1 81 ? 13.262 -10.050 -5.302 1.00 67.56 81 GLN A C 1
ATOM 652 O O . GLN A 1 81 ? 14.379 -10.297 -5.739 1.00 67.56 81 GLN A O 1
ATOM 657 N N . LYS A 1 82 ? 12.212 -9.850 -6.111 1.00 67.12 82 LYS A N 1
ATOM 658 C CA . LYS A 1 82 ? 12.334 -9.842 -7.578 1.00 67.12 82 LYS A CA 1
ATOM 659 C C . LYS A 1 82 ? 13.225 -8.708 -8.072 1.00 67.12 82 LYS A C 1
ATOM 661 O O . LYS A 1 82 ? 14.106 -8.972 -8.872 1.00 67.12 82 LYS A O 1
ATOM 666 N N . ILE A 1 83 ? 13.037 -7.488 -7.566 1.00 64.69 83 ILE A N 1
ATOM 667 C CA . ILE A 1 83 ? 13.856 -6.322 -7.932 1.00 64.69 83 ILE A CA 1
ATOM 668 C C . ILE A 1 83 ? 15.315 -6.513 -7.489 1.00 64.69 83 ILE A C 1
ATOM 670 O O . ILE A 1 83 ? 16.227 -6.190 -8.242 1.00 64.69 83 ILE A O 1
ATOM 674 N N . GLU A 1 84 ? 15.545 -7.042 -6.284 1.00 64.06 84 GLU A N 1
ATOM 675 C CA . GLU A 1 84 ? 16.890 -7.298 -5.746 1.00 64.06 84 GLU A CA 1
ATOM 676 C C . GLU A 1 84 ? 17.602 -8.464 -6.457 1.00 64.06 84 GLU A C 1
ATOM 678 O O . GLU A 1 84 ? 18.826 -8.447 -6.573 1.00 64.06 84 GLU A O 1
ATOM 683 N N . ALA A 1 85 ? 16.860 -9.467 -6.939 1.00 61.72 85 ALA A N 1
ATOM 684 C CA . ALA A 1 85 ? 17.403 -10.599 -7.693 1.00 61.72 85 ALA A CA 1
ATOM 685 C C . ALA A 1 85 ? 17.637 -10.283 -9.181 1.00 61.72 85 ALA A C 1
ATOM 687 O O . ALA A 1 85 ? 18.377 -11.010 -9.848 1.00 61.72 85 ALA A O 1
ATOM 688 N N . ASP A 1 86 ? 17.018 -9.225 -9.712 1.00 58.34 86 ASP A N 1
ATOM 689 C CA . ASP A 1 86 ? 17.151 -8.867 -11.117 1.00 58.34 86 ASP A CA 1
ATOM 690 C C . ASP A 1 86 ? 18.488 -8.146 -11.370 1.00 58.34 86 ASP A C 1
ATOM 692 O O . ASP A 1 86 ? 18.678 -6.971 -11.044 1.00 58.34 86 ASP A O 1
ATOM 696 N N . ASN A 1 87 ? 19.421 -8.836 -12.039 1.00 53.72 87 ASN A N 1
ATOM 697 C CA . ASN A 1 87 ? 20.671 -8.263 -12.570 1.00 53.72 87 ASN A CA 1
ATOM 698 C C . ASN A 1 87 ? 20.430 -7.061 -13.517 1.00 53.72 87 ASN A C 1
ATOM 700 O O . ASN A 1 87 ? 21.370 -6.358 -13.892 1.00 53.72 87 ASN A O 1
ATOM 704 N N . ALA A 1 88 ? 19.176 -6.807 -13.898 1.00 54.22 88 ALA A N 1
ATOM 705 C CA . ALA A 1 88 ? 18.699 -5.707 -14.723 1.00 54.22 88 ALA A CA 1
ATOM 706 C C . ALA A 1 88 ? 19.132 -4.310 -14.239 1.00 54.22 88 ALA A C 1
ATOM 708 O O . ALA A 1 88 ? 19.446 -3.462 -15.071 1.00 54.22 88 ALA A O 1
ATOM 709 N N . ILE A 1 89 ? 19.226 -4.059 -12.923 1.00 55.41 89 ILE A N 1
ATOM 710 C CA . ILE A 1 89 ? 19.713 -2.763 -12.398 1.00 55.41 89 ILE A CA 1
ATOM 711 C C . ILE A 1 89 ? 21.192 -2.543 -12.738 1.00 55.41 89 ILE A C 1
ATOM 713 O O . ILE A 1 89 ? 21.611 -1.425 -13.045 1.00 55.41 89 ILE A O 1
ATOM 717 N N . HIS A 1 90 ? 21.979 -3.616 -12.755 1.00 54.03 90 HIS A N 1
ATOM 718 C CA . HIS A 1 90 ? 23.382 -3.560 -13.144 1.00 54.03 90 HIS A CA 1
ATOM 719 C C . HIS A 1 90 ? 23.537 -3.335 -14.658 1.00 54.03 90 HIS A C 1
ATOM 721 O O . HIS A 1 90 ? 24.360 -2.525 -15.084 1.00 54.03 90 HIS A O 1
ATOM 727 N N . TYR A 1 91 ? 22.680 -3.966 -15.470 1.00 52.50 91 TYR A N 1
ATOM 728 C CA . TYR A 1 91 ? 22.619 -3.729 -16.918 1.00 52.50 91 TYR A CA 1
ATOM 729 C C . TYR A 1 91 ? 22.141 -2.313 -17.277 1.00 52.50 91 TYR A C 1
ATOM 731 O O . TYR A 1 91 ? 22.704 -1.709 -18.188 1.00 52.50 91 TYR A O 1
ATOM 739 N N . MET A 1 92 ? 21.199 -1.736 -16.516 1.00 56.31 92 MET A N 1
ATOM 740 C CA . MET A 1 92 ? 20.743 -0.348 -16.688 1.00 56.31 92 MET A CA 1
ATOM 741 C C . MET A 1 92 ? 21.896 0.664 -16.595 1.00 56.31 92 MET A C 1
ATOM 743 O O . MET A 1 92 ? 21.977 1.588 -17.401 1.00 56.31 92 MET A O 1
ATOM 747 N N . SER A 1 93 ? 22.820 0.466 -15.649 1.00 53.16 93 SER A N 1
ATOM 748 C CA . SER A 1 93 ? 24.011 1.314 -15.487 1.00 53.16 93 SER A CA 1
ATOM 749 C C . SER A 1 93 ? 25.038 1.155 -16.615 1.00 53.16 93 SER A C 1
ATOM 751 O O . SER A 1 93 ? 25.813 2.081 -16.859 1.00 53.16 93 SER A O 1
ATOM 753 N N . LEU A 1 94 ? 25.101 -0.017 -17.251 1.00 54.09 94 LEU A N 1
ATOM 754 C CA . LEU A 1 94 ? 26.086 -0.332 -18.287 1.00 54.09 94 LEU A CA 1
ATOM 755 C C . LEU A 1 94 ? 25.618 0.124 -19.678 1.00 54.09 94 LEU A C 1
ATOM 757 O O . LEU A 1 94 ? 26.419 0.673 -20.431 1.00 54.09 94 LEU A O 1
ATOM 761 N N . GLU A 1 95 ? 24.330 -0.033 -20.008 1.00 53.09 95 GLU A N 1
ATOM 762 C CA . GLU A 1 95 ? 23.776 0.345 -21.321 1.00 53.09 95 GLU A CA 1
ATOM 763 C C . GLU A 1 95 ? 23.569 1.861 -21.498 1.00 53.09 95 GLU A C 1
ATOM 765 O O . GLU A 1 95 ? 23.610 2.338 -22.633 1.00 53.09 95 GLU A O 1
ATOM 770 N N . LEU A 1 96 ? 23.424 2.635 -20.411 1.00 55.91 96 LEU A N 1
ATOM 771 C CA . LEU A 1 96 ? 23.352 4.109 -20.457 1.00 55.91 96 LEU A CA 1
ATOM 772 C C . LEU A 1 96 ? 24.655 4.776 -20.943 1.00 55.91 96 LEU A C 1
ATOM 774 O O . LEU A 1 96 ? 24.622 5.924 -21.376 1.00 55.91 96 LEU A O 1
ATOM 778 N N . ASN A 1 97 ? 25.788 4.068 -20.892 1.00 54.25 97 ASN A N 1
ATOM 779 C CA . ASN A 1 97 ? 27.105 4.583 -21.283 1.00 54.25 97 ASN A CA 1
ATOM 780 C C .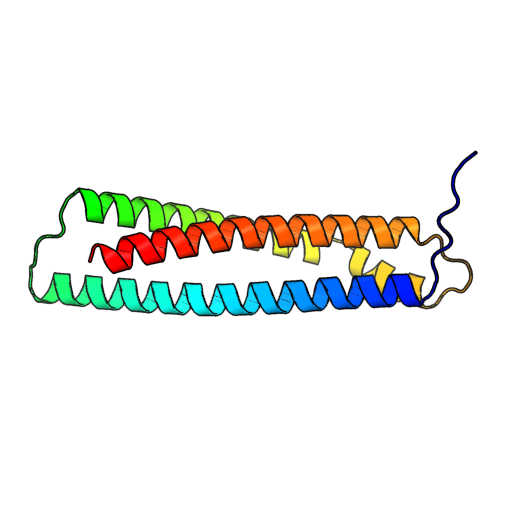 ASN A 1 97 ? 27.550 4.154 -22.695 1.00 54.25 97 ASN A C 1
ATOM 782 O O . ASN A 1 97 ? 28.692 4.415 -23.075 1.00 54.25 97 ASN A O 1
ATOM 786 N N . SER A 1 98 ? 26.692 3.487 -23.475 1.00 54.91 98 SER A N 1
ATOM 787 C CA . SER A 1 98 ? 27.038 2.984 -24.811 1.00 54.91 98 SER A CA 1
ATOM 788 C C . SER A 1 98 ? 26.266 3.729 -25.908 1.00 54.91 98 SER A C 1
ATOM 790 O O . SER A 1 98 ? 25.077 3.986 -25.762 1.00 54.91 98 SER A O 1
ATOM 792 N N . ILE A 1 99 ? 26.951 4.094 -26.998 1.00 52.41 99 ILE A N 1
ATOM 793 C CA . ILE A 1 99 ? 26.413 4.911 -28.106 1.00 52.41 99 ILE A CA 1
ATOM 794 C C . ILE A 1 99 ? 25.606 4.064 -29.123 1.00 52.41 99 ILE A C 1
ATOM 796 O O . ILE A 1 99 ? 24.857 4.625 -29.913 1.00 52.41 99 ILE A O 1
ATOM 800 N N . ASP A 1 100 ? 25.686 2.728 -29.048 1.00 53.28 100 ASP A N 1
ATOM 801 C CA . ASP A 1 100 ? 25.048 1.765 -29.972 1.00 53.28 100 ASP A CA 1
ATOM 802 C C . ASP A 1 100 ? 24.164 0.718 -29.244 1.00 53.28 100 ASP A C 1
ATOM 804 O O . ASP A 1 100 ? 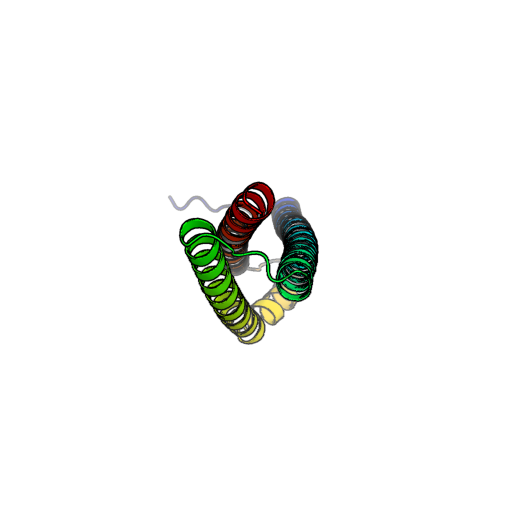23.926 -0.382 -29.752 1.00 53.28 100 ASP A O 1
ATOM 808 N N . SER A 1 101 ? 23.695 0.998 -28.020 1.00 56.34 101 SER A N 1
ATOM 809 C CA . SER A 1 101 ? 22.943 0.013 -27.225 1.00 56.34 101 SER A CA 1
ATOM 810 C C . SER A 1 101 ? 21.534 -0.236 -27.774 1.00 56.34 101 SER A C 1
ATOM 812 O O . SER A 1 101 ? 20.761 0.683 -28.030 1.00 56.34 101 SER A O 1
ATOM 814 N N . ASP A 1 102 ? 21.166 -1.513 -27.888 1.00 59.94 102 ASP A N 1
ATOM 815 C CA . ASP A 1 102 ? 19.791 -1.953 -28.128 1.00 59.94 102 ASP A CA 1
ATOM 816 C C . ASP A 1 102 ? 18.917 -1.655 -26.892 1.00 59.94 102 ASP A C 1
ATOM 818 O O . ASP A 1 102 ? 18.846 -2.436 -25.942 1.00 59.94 102 ASP A O 1
ATOM 822 N N . TYR A 1 103 ? 18.237 -0.505 -26.918 1.00 64.19 103 TYR A N 1
ATOM 823 C CA . TYR A 1 103 ? 17.369 -0.015 -25.841 1.00 64.19 103 TYR A CA 1
ATOM 824 C C . TYR A 1 103 ? 16.100 -0.859 -25.608 1.00 64.19 103 TYR A C 1
ATOM 826 O O . TYR A 1 103 ? 15.350 -0.584 -24.667 1.00 64.19 103 TYR A O 1
ATOM 834 N N . SER A 1 104 ? 15.831 -1.896 -26.413 1.00 68.38 104 SER A N 1
ATOM 835 C CA . SER A 1 104 ? 14.655 -2.760 -26.227 1.00 68.38 104 SER A CA 1
ATOM 836 C C . SER A 1 104 ? 14.666 -3.490 -24.877 1.00 68.38 104 SER A C 1
ATOM 838 O O . SER A 1 104 ? 13.617 -3.662 -24.249 1.00 68.38 104 SER A O 1
ATOM 840 N N . LYS A 1 105 ? 15.853 -3.856 -24.377 1.00 67.94 105 LYS A N 1
ATOM 841 C CA . LYS A 1 105 ? 16.026 -4.485 -23.058 1.00 67.94 105 LYS A CA 1
ATOM 842 C C . LYS A 1 105 ? 15.711 -3.516 -21.926 1.00 67.94 105 LYS A C 1
ATOM 844 O O . LYS A 1 105 ? 14.955 -3.870 -21.023 1.00 67.94 105 LYS A O 1
ATOM 849 N N . LEU A 1 106 ? 16.223 -2.286 -22.012 1.00 67.94 106 LEU A N 1
ATOM 850 C CA . LEU A 1 106 ? 15.894 -1.202 -21.085 1.00 67.94 106 LEU A CA 1
ATOM 851 C C . LEU A 1 106 ? 14.390 -0.943 -21.047 1.00 67.94 106 LEU A C 1
ATOM 853 O O . LEU A 1 106 ? 13.808 -0.863 -19.967 1.00 67.94 106 LEU A O 1
ATOM 857 N N . HIS A 1 107 ? 13.747 -0.872 -22.212 1.00 71.94 107 HIS A N 1
ATOM 858 C CA . HIS A 1 107 ? 12.309 -0.648 -22.289 1.00 71.94 107 HIS A CA 1
ATOM 859 C C . HIS A 1 107 ? 11.513 -1.756 -21.597 1.00 71.94 107 HIS A C 1
ATOM 861 O O . HIS A 1 107 ? 10.616 -1.458 -20.812 1.00 71.94 107 HIS A O 1
ATOM 867 N N . LYS A 1 108 ? 11.886 -3.020 -21.819 1.00 73.38 108 LYS A N 1
ATOM 868 C CA . LYS A 1 108 ? 11.247 -4.166 -21.167 1.00 73.38 108 LYS A CA 1
ATOM 869 C C . LYS A 1 108 ? 11.407 -4.132 -19.645 1.00 73.38 108 LYS A C 1
ATOM 871 O O . LYS A 1 108 ? 10.437 -4.349 -18.929 1.00 73.38 108 LYS A O 1
ATOM 876 N N . ILE A 1 109 ? 12.597 -3.785 -19.150 1.00 71.00 109 ILE A N 1
ATOM 877 C CA . ILE A 1 109 ? 12.850 -3.619 -17.711 1.00 71.00 109 ILE A CA 1
ATOM 878 C C . ILE A 1 109 ? 11.965 -2.506 -17.131 1.00 71.00 109 ILE A C 1
ATOM 880 O O . ILE A 1 109 ? 11.330 -2.697 -16.095 1.00 71.00 109 ILE A O 1
ATOM 884 N N . PHE A 1 110 ? 11.873 -1.354 -17.803 1.00 71.19 110 PHE A N 1
ATOM 885 C CA . PHE A 1 110 ? 10.995 -0.261 -17.374 1.00 71.19 110 PHE A CA 1
ATOM 886 C C . PHE A 1 110 ? 9.514 -0.643 -17.415 1.00 71.19 110 PHE A C 1
ATOM 888 O O . PHE A 1 110 ? 8.764 -0.279 -16.511 1.00 71.19 110 PHE A O 1
ATOM 895 N N . GLU A 1 111 ? 9.085 -1.380 -18.435 1.00 76.31 111 GLU A N 1
ATOM 896 C CA . GLU A 1 111 ? 7.722 -1.890 -18.546 1.00 76.31 111 GLU A CA 1
ATOM 897 C C . GLU A 1 111 ? 7.390 -2.841 -17.388 1.00 76.31 111 GLU A C 1
ATOM 899 O O . GLU A 1 111 ? 6.334 -2.710 -16.765 1.00 76.31 111 GLU A O 1
ATOM 904 N N . ASP A 1 112 ? 8.304 -3.751 -17.050 1.00 74.31 112 ASP A N 1
ATOM 905 C CA . ASP A 1 112 ? 8.135 -4.696 -15.948 1.00 74.31 112 ASP A CA 1
ATOM 906 C C . ASP A 1 112 ? 8.108 -3.977 -14.588 1.00 74.31 112 ASP A C 1
ATOM 908 O O . ASP A 1 112 ? 7.222 -4.240 -13.770 1.00 74.31 112 ASP A O 1
ATOM 912 N N . ILE A 1 113 ? 8.992 -2.994 -14.368 1.00 71.81 113 ILE A N 1
ATOM 913 C CA . ILE A 1 113 ? 8.964 -2.132 -13.174 1.00 71.81 113 ILE A CA 1
ATOM 914 C C . ILE A 1 113 ? 7.638 -1.366 -13.088 1.00 71.81 113 ILE A C 1
ATOM 916 O O . ILE A 1 113 ? 7.011 -1.352 -12.029 1.00 71.81 113 ILE A O 1
ATOM 920 N N . ASN A 1 114 ? 7.169 -0.773 -14.187 1.00 75.00 114 ASN A N 1
ATOM 921 C CA . ASN A 1 114 ? 5.910 -0.029 -14.208 1.00 75.00 114 ASN A CA 1
ATOM 922 C C . ASN A 1 114 ? 4.705 -0.930 -13.906 1.00 75.00 114 ASN A C 1
ATOM 924 O O . ASN A 1 114 ? 3.848 -0.553 -13.108 1.00 75.00 114 ASN A O 1
ATOM 928 N N . LYS A 1 115 ? 4.644 -2.142 -14.473 1.00 78.44 115 LYS A N 1
ATOM 929 C CA . LYS A 1 115 ? 3.587 -3.122 -14.158 1.00 78.44 115 LYS A CA 1
ATOM 930 C C . LYS A 1 115 ? 3.573 -3.476 -12.673 1.00 78.44 115 LYS A C 1
ATOM 932 O O . LYS A 1 115 ? 2.505 -3.543 -12.062 1.00 78.44 115 LYS A O 1
ATOM 937 N N . LEU A 1 116 ? 4.752 -3.675 -12.084 1.00 73.56 116 LEU A N 1
ATOM 938 C CA . LEU A 1 116 ? 4.886 -3.935 -10.651 1.00 73.56 116 LEU A CA 1
ATOM 939 C C . LEU A 1 116 ? 4.403 -2.742 -9.819 1.00 73.56 116 LEU A C 1
ATOM 941 O O . LEU A 1 116 ? 3.633 -2.929 -8.878 1.00 73.56 116 LEU A O 1
ATOM 945 N N . GLN A 1 117 ? 4.798 -1.522 -10.187 1.00 72.56 117 GLN A N 1
ATOM 946 C CA . GLN A 1 117 ? 4.376 -0.295 -9.509 1.00 72.56 117 GLN A CA 1
ATOM 947 C C . GLN A 1 117 ? 2.854 -0.099 -9.552 1.00 72.56 117 GLN A C 1
ATOM 949 O O . GLN A 1 117 ? 2.257 0.185 -8.514 1.00 72.56 117 GLN A O 1
ATOM 954 N N . VAL A 1 118 ? 2.217 -0.309 -10.710 1.00 80.94 118 VAL A N 1
ATOM 955 C CA . VAL A 1 118 ? 0.752 -0.225 -10.858 1.00 80.94 118 VAL A CA 1
ATOM 956 C C . VAL A 1 118 ? 0.061 -1.227 -9.940 1.00 80.94 118 VAL A C 1
ATOM 958 O O . VAL A 1 118 ? -0.818 -0.846 -9.171 1.00 80.94 118 VAL A O 1
ATOM 961 N N . LYS A 1 119 ? 0.509 -2.487 -9.934 1.00 80.19 119 LYS A N 1
ATOM 962 C CA . LYS A 1 119 ? -0.090 -3.517 -9.082 1.00 80.19 119 LYS A CA 1
ATOM 963 C C . LYS A 1 119 ? 0.063 -3.200 -7.590 1.00 80.19 119 LYS A C 1
ATOM 965 O O . LYS A 1 119 ? -0.868 -3.410 -6.820 1.00 80.19 119 LYS A O 1
ATOM 970 N N . VAL A 1 120 ? 1.207 -2.654 -7.167 1.00 76.31 120 VAL A N 1
ATOM 971 C CA . VAL A 1 120 ? 1.389 -2.164 -5.786 1.00 76.31 120 VAL A CA 1
ATOM 972 C C . VAL A 1 120 ? 0.407 -1.036 -5.466 1.00 76.31 120 VAL A C 1
ATOM 974 O O . VAL A 1 120 ? -0.205 -1.043 -4.399 1.00 76.31 120 VAL A O 1
ATOM 977 N N . MET A 1 121 ? 0.236 -0.086 -6.384 1.00 80.44 121 MET A N 1
ATOM 978 C CA . MET A 1 121 ? -0.668 1.048 -6.208 1.00 80.44 121 MET A CA 1
ATOM 979 C C . MET A 1 121 ? -2.130 0.599 -6.078 1.00 80.44 121 MET A C 1
ATOM 981 O O . MET A 1 121 ? -2.81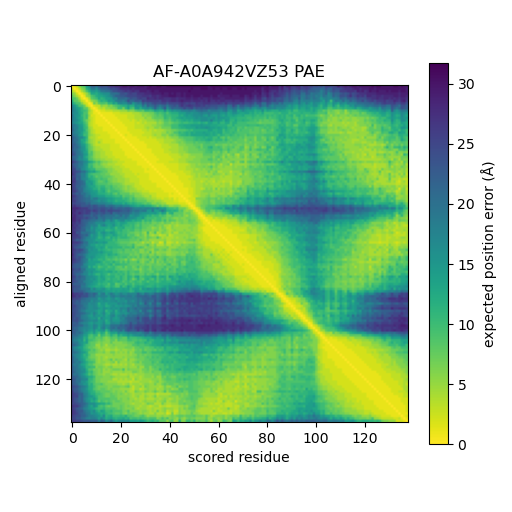6 1.040 -5.160 1.00 80.44 121 MET A O 1
ATOM 985 N N . GLU A 1 122 ? -2.596 -0.321 -6.926 1.00 83.62 122 GLU A N 1
ATOM 986 C CA . GLU A 1 122 ? -3.945 -0.902 -6.846 1.00 83.62 122 GLU A CA 1
ATOM 987 C C . GLU A 1 122 ? -4.204 -1.550 -5.482 1.00 83.62 122 GLU A C 1
ATOM 989 O O . GLU A 1 122 ? -5.239 -1.315 -4.852 1.00 83.62 122 GLU A O 1
ATOM 994 N N . MET A 1 123 ? -3.235 -2.324 -4.993 1.00 80.06 123 MET A N 1
ATOM 995 C CA . MET A 1 123 ? -3.351 -3.004 -3.709 1.00 80.06 123 MET A CA 1
ATOM 996 C C . MET A 1 123 ? -3.380 -2.012 -2.536 1.00 80.06 123 MET A C 1
ATOM 998 O O . MET A 1 123 ? -4.238 -2.123 -1.658 1.00 80.06 123 MET A O 1
ATOM 1002 N N . LEU A 1 124 ? -2.506 -0.998 -2.542 1.00 79.44 124 LEU A N 1
ATOM 1003 C CA . LEU A 1 124 ? -2.490 0.060 -1.523 1.00 79.44 124 LEU A CA 1
ATOM 1004 C C . LEU A 1 124 ? -3.778 0.892 -1.529 1.00 79.44 124 LEU A C 1
ATOM 1006 O O . LEU A 1 124 ? -4.319 1.179 -0.462 1.00 79.44 124 LEU A O 1
ATOM 1010 N N . CYS A 1 125 ? -4.315 1.231 -2.702 1.00 83.00 125 CYS A N 1
ATOM 1011 C CA . CYS A 1 125 ? -5.619 1.885 -2.826 1.00 83.00 125 CYS A CA 1
ATOM 1012 C C . CYS A 1 125 ? -6.743 1.025 -2.231 1.00 83.00 125 CYS A C 1
ATOM 1014 O O . CYS A 1 125 ? -7.593 1.537 -1.500 1.00 83.00 125 CYS A O 1
ATOM 1016 N N . GLY A 1 126 ? -6.727 -0.286 -2.488 1.00 82.00 126 GLY A N 1
ATOM 1017 C CA . GLY A 1 126 ? -7.673 -1.227 -1.890 1.00 82.00 126 GLY A CA 1
ATOM 1018 C C . GLY A 1 126 ? -7.589 -1.257 -0.361 1.00 82.00 126 GLY A C 1
ATOM 1019 O O . GLY A 1 126 ? -8.620 -1.267 0.313 1.00 82.00 126 GLY A O 1
ATOM 1020 N N . LEU A 1 127 ? -6.376 -1.225 0.197 1.00 81.44 127 LEU A N 1
ATOM 1021 C CA . LEU A 1 127 ? -6.162 -1.159 1.643 1.00 81.44 127 LEU A CA 1
ATOM 1022 C C . LEU A 1 127 ? -6.658 0.157 2.237 1.00 81.44 127 LEU A C 1
ATOM 1024 O O . LEU A 1 127 ? -7.408 0.125 3.207 1.00 81.44 127 LEU A O 1
ATOM 1028 N N . LEU A 1 128 ? -6.308 1.290 1.623 1.00 82.75 128 LEU A N 1
ATOM 1029 C CA . LEU A 1 128 ? -6.774 2.613 2.042 1.00 82.75 128 LEU A CA 1
ATOM 1030 C C . LEU A 1 128 ? -8.302 2.695 2.051 1.00 82.75 128 LEU A C 1
ATOM 1032 O O . LEU A 1 128 ? -8.878 3.188 3.018 1.00 82.75 128 LEU A O 1
ATOM 1036 N N . ASN A 1 129 ? -8.968 2.165 1.023 1.00 83.50 129 ASN A N 1
ATOM 1037 C CA . ASN A 1 129 ? -10.426 2.132 0.971 1.00 83.50 129 ASN A CA 1
ATOM 1038 C C . ASN A 1 129 ? -11.017 1.324 2.138 1.00 83.50 129 ASN A C 1
ATOM 1040 O O . ASN A 1 129 ? -11.913 1.804 2.828 1.00 83.50 129 ASN A O 1
ATOM 1044 N N . LYS A 1 130 ? -10.480 0.128 2.415 1.00 82.25 130 LYS A N 1
ATOM 1045 C CA . LYS A 1 130 ? -10.930 -0.692 3.553 1.00 82.25 130 LYS A CA 1
ATOM 1046 C C . LYS A 1 130 ? -10.649 -0.025 4.901 1.00 82.25 130 LYS A C 1
ATOM 1048 O O . LYS A 1 130 ? -11.516 -0.056 5.768 1.00 82.25 130 LYS A O 1
ATOM 1053 N N . SER A 1 131 ? -9.487 0.608 5.074 1.00 80.56 131 SER A N 1
ATOM 1054 C CA . SER A 1 131 ? -9.178 1.391 6.274 1.00 80.56 131 SER A CA 1
ATOM 1055 C C . SER A 1 131 ? -10.172 2.525 6.481 1.00 80.56 131 SER A C 1
ATOM 1057 O O . SER A 1 131 ? -10.652 2.706 7.592 1.00 80.56 131 SER A O 1
ATOM 1059 N N . ASN A 1 132 ? -10.500 3.267 5.423 1.00 80.50 132 ASN A N 1
ATOM 1060 C CA . ASN A 1 132 ? -11.423 4.395 5.508 1.00 80.50 132 ASN A CA 1
ATOM 1061 C C . ASN A 1 132 ? -12.850 3.937 5.831 1.00 80.50 132 ASN A C 1
ATOM 1063 O O . ASN A 1 132 ? -13.516 4.568 6.646 1.00 80.50 132 ASN A O 1
ATOM 1067 N N . LEU A 1 133 ? -13.306 2.829 5.235 1.00 85.25 133 LEU A N 1
ATOM 1068 C CA . LEU A 1 133 ? -14.599 2.226 5.569 1.00 85.25 133 LEU A CA 1
ATOM 1069 C C . LEU A 1 133 ? -14.647 1.793 7.036 1.00 85.25 133 LEU A C 1
ATOM 1071 O O . LEU A 1 133 ? -15.612 2.100 7.729 1.00 85.25 133 LEU A O 1
ATOM 1075 N N . LEU A 1 134 ? -13.585 1.141 7.520 1.00 83.00 134 LEU A N 1
ATOM 1076 C CA . LEU A 1 134 ? -13.494 0.728 8.915 1.00 83.00 134 LEU A CA 1
ATOM 1077 C C . LEU A 1 134 ? -13.488 1.941 9.856 1.00 83.00 134 LEU A C 1
ATOM 1079 O O . LEU A 1 134 ? -14.282 1.973 10.788 1.00 83.00 134 LEU A O 1
ATOM 1083 N N . LEU A 1 135 ? -12.659 2.953 9.588 1.00 83.00 135 LEU A N 1
ATOM 1084 C CA . LEU A 1 135 ? -12.596 4.186 10.381 1.00 83.00 135 LEU A CA 1
ATOM 1085 C C . LEU A 1 135 ? -13.926 4.948 10.400 1.00 83.00 135 LEU A C 1
ATOM 1087 O O . LEU A 1 135 ? -14.280 5.503 11.428 1.00 83.00 135 LEU A O 1
ATOM 1091 N N . GLY A 1 136 ? -14.677 4.959 9.295 1.00 80.75 136 GLY A N 1
ATOM 1092 C CA . GLY A 1 136 ? -16.011 5.565 9.256 1.00 80.75 136 GLY A CA 1
ATOM 1093 C C . GLY A 1 136 ? -17.088 4.758 9.991 1.00 80.75 136 GLY A C 1
ATOM 1094 O O . GLY A 1 136 ? -18.147 5.299 10.297 1.00 80.75 136 GLY A O 1
ATOM 1095 N N . SER A 1 137 ? -16.837 3.471 10.246 1.00 80.00 137 SER A N 1
ATOM 1096 C CA . SER A 1 137 ? -17.766 2.562 10.931 1.00 80.00 137 SER A CA 1
ATOM 1097 C C . SER A 1 137 ? -17.503 2.412 12.436 1.00 80.00 137 SER A C 1
ATOM 1099 O O . SER A 1 137 ? -18.365 1.887 13.148 1.00 80.00 137 SER A O 1
ATOM 1101 N N . LEU A 1 138 ? -16.315 2.814 12.903 1.00 75.69 138 LEU A N 1
ATOM 1102 C CA . LEU A 1 138 ? -15.872 2.771 14.304 1.00 75.69 138 LEU A CA 1
ATOM 1103 C C . LEU A 1 138 ? -16.171 4.085 15.033 1.00 75.69 138 LEU A C 1
ATOM 1105 O O . LEU A 1 138 ? -16.393 4.007 16.267 1.00 75.69 138 LEU A O 1
#

Foldseek 3Di:
DPPPPDDDPVNVVVLVVVLVVLVVVLVVLVVVLVVLVVVLVVVVVVCVVVVPDDDPVLVVLVVVLVVLVVVLVVLVVVVVVVVVPDCLVVVVVVQVPDPDDPCPSVVVVSVVSVVSSVVSVVSSVVSSVSSVVSVVRD

Mean predicted aligned error: 11.02 Å